Protein AF-A0A920UA53-F1 (afdb_monomer_lite)

Secondary structure (DSSP, 8-state):
------HHHHHHHHHHHHHHHHHHHHT--HHHHTSB-SSTT-BHHHHHHHHHHHHHHHTTPPPP------TT--SHHHHHHHHHHHHTTTS-HHHHHHHHHHHHHHHHHHHHH--GGG-SS-TTTS--SS-----S--TT---PPPPS----------------------

Foldseek 3Di:
DDDDDDLVVVLVVLVVVLVVVLVVLVPDDLVQQQPDDPPVPDGVLLVLQLVLLVLCVVVVHDQDDDDFDCPPDDDPVVVSSRSSSVSCVVDGSVVSSVSSVVSSVVVSVVSVPDDPPDDPPPVPNPDDFDDDDDDPDPPDDDDDDDDDDDDDDDPDPGDPPDDPPPPDDD

Structure (mmCIF, N/CA/C/O backbone):
data_AF-A0A920UA53-F1
#
_entry.id   AF-A0A920UA53-F1
#
loop_
_atom_site.group_PDB
_atom_site.id
_atom_site.type_symbol
_atom_site.label_atom_id
_atom_site.label_alt_id
_atom_site.label_comp_id
_atom_site.label_asym_id
_atom_site.label_entity_id
_atom_site.label_seq_id
_atom_site.pdbx_PDB_ins_code
_atom_site.Cartn_x
_atom_site.Cartn_y
_atom_site.Cartn_z
_atom_site.occupancy
_atom_site.B_iso_or_equiv
_atom_site.auth_seq_id
_atom_site.auth_comp_id
_atom_site.auth_asym_id
_atom_site.auth_atom_id
_atom_site.pdbx_PDB_model_num
ATOM 1 N N . MET A 1 1 ? 34.177 -8.427 -8.668 1.00 52.66 1 MET A N 1
ATOM 2 C CA . MET A 1 1 ? 32.923 -9.202 -8.699 1.00 52.66 1 MET A CA 1
ATOM 3 C C . MET A 1 1 ? 31.964 -8.434 -9.589 1.00 52.66 1 MET A C 1
ATOM 5 O O . MET A 1 1 ? 31.516 -7.374 -9.176 1.00 52.66 1 MET A O 1
ATOM 9 N N . ASN A 1 2 ? 31.770 -8.875 -10.834 1.00 63.12 2 ASN A N 1
ATOM 10 C CA . ASN A 1 2 ? 30.730 -8.299 -11.687 1.00 63.12 2 ASN A CA 1
ATOM 11 C C . ASN A 1 2 ? 29.393 -8.857 -11.204 1.00 63.12 2 ASN A C 1
ATOM 13 O O . ASN A 1 2 ? 29.242 -10.072 -11.127 1.00 63.12 2 ASN A O 1
ATOM 17 N N . ILE A 1 3 ? 28.470 -7.974 -10.837 1.00 78.31 3 ILE A N 1
ATOM 18 C CA . ILE A 1 3 ? 27.087 -8.345 -10.548 1.00 78.31 3 ILE A CA 1
ATOM 19 C C . ILE A 1 3 ? 26.346 -8.238 -11.876 1.00 78.31 3 ILE A C 1
ATOM 21 O O . ILE A 1 3 ? 26.211 -7.143 -12.420 1.00 78.31 3 ILE A O 1
ATOM 25 N N . GLU A 1 4 ? 25.926 -9.374 -12.419 1.00 76.69 4 GLU A N 1
ATOM 26 C CA . GLU A 1 4 ? 25.005 -9.410 -13.549 1.00 76.69 4 GLU A CA 1
ATOM 27 C C . GLU A 1 4 ? 23.579 -9.268 -13.009 1.00 76.69 4 GLU A C 1
ATOM 29 O O . GLU A 1 4 ? 23.172 -9.999 -12.106 1.00 76.69 4 GLU A O 1
ATOM 34 N N . LEU A 1 5 ? 22.850 -8.265 -13.500 1.00 79.75 5 LEU A N 1
ATOM 35 C CA . LEU A 1 5 ? 21.477 -7.997 -13.084 1.00 79.75 5 LEU A CA 1
ATOM 36 C C . LEU A 1 5 ? 20.525 -8.769 -14.000 1.00 79.75 5 LEU A C 1
ATOM 38 O O . LEU A 1 5 ? 20.201 -8.304 -15.094 1.00 79.75 5 LEU A O 1
ATOM 42 N N . ASP A 1 6 ? 20.089 -9.941 -13.544 1.00 86.88 6 ASP A N 1
ATOM 43 C CA . ASP A 1 6 ? 19.029 -10.707 -14.194 1.00 86.88 6 ASP A CA 1
ATOM 44 C C . ASP A 1 6 ? 17.671 -10.055 -13.905 1.00 86.88 6 ASP A C 1
ATOM 46 O O . ASP A 1 6 ? 17.147 -10.101 -12.790 1.00 86.88 6 ASP A O 1
ATOM 50 N N . ARG A 1 7 ? 17.105 -9.421 -14.934 1.00 85.31 7 ARG A N 1
ATOM 51 C CA . ARG A 1 7 ? 15.812 -8.743 -14.855 1.00 85.31 7 ARG A CA 1
ATOM 52 C C . ARG A 1 7 ? 14.694 -9.709 -14.477 1.00 85.31 7 ARG A C 1
ATOM 54 O O . ARG A 1 7 ? 13.850 -9.345 -13.666 1.00 85.31 7 ARG A O 1
ATOM 61 N N . ASP A 1 8 ? 14.664 -10.896 -15.069 1.00 89.56 8 ASP A N 1
ATOM 62 C CA . ASP A 1 8 ? 13.551 -11.821 -14.872 1.00 89.56 8 ASP A CA 1
ATOM 63 C C . ASP A 1 8 ? 13.597 -12.393 -13.452 1.00 89.56 8 ASP A C 1
ATOM 65 O O . ASP A 1 8 ? 12.560 -12.475 -12.796 1.00 89.56 8 ASP A O 1
ATOM 69 N N . HIS A 1 9 ? 14.799 -12.651 -12.926 1.00 90.06 9 HIS A N 1
ATOM 70 C CA . HIS A 1 9 ? 14.986 -12.996 -11.517 1.00 90.06 9 HIS A CA 1
ATOM 71 C C . HIS A 1 9 ? 14.547 -11.866 -10.566 1.00 90.06 9 HIS A C 1
ATOM 73 O O . HIS A 1 9 ? 13.823 -12.120 -9.604 1.00 90.06 9 HIS A O 1
ATOM 79 N N . ILE A 1 10 ? 14.918 -10.610 -10.849 1.00 91.62 10 ILE A N 1
ATOM 80 C CA . ILE A 1 10 ? 14.525 -9.448 -10.027 1.00 91.62 10 ILE A CA 1
ATOM 81 C C . ILE A 1 10 ? 13.001 -9.251 -10.031 1.00 91.62 10 ILE A C 1
ATOM 83 O O . ILE A 1 10 ? 12.400 -9.039 -8.978 1.00 91.62 10 ILE A O 1
ATOM 87 N N . LEU A 1 11 ? 12.364 -9.323 -11.203 1.00 93.31 11 LEU A N 1
ATOM 88 C CA . LEU A 1 11 ? 10.912 -9.170 -11.325 1.00 93.31 11 LEU A CA 1
ATOM 89 C C . LEU A 1 11 ? 10.152 -10.359 -10.734 1.00 93.31 11 LEU A C 1
ATOM 91 O O . LEU A 1 11 ? 9.064 -10.163 -10.196 1.00 93.31 11 LEU A O 1
ATOM 95 N N . GLY A 1 12 ? 10.722 -11.565 -10.809 1.00 94.38 12 GLY A N 1
ATOM 96 C CA . GLY A 1 12 ? 10.214 -12.748 -10.120 1.00 94.38 12 GLY A CA 1
ATOM 97 C C . GLY A 1 12 ? 10.172 -12.537 -8.609 1.00 94.38 12 GLY A C 1
ATOM 98 O O . GLY A 1 12 ? 9.102 -12.635 -8.019 1.00 94.38 12 GLY A O 1
ATOM 99 N N . GLY A 1 13 ? 11.291 -12.123 -8.006 1.00 96.31 13 GLY A N 1
ATOM 100 C CA . GLY A 1 13 ? 11.356 -11.865 -6.563 1.00 96.31 13 GLY A CA 1
ATOM 101 C C . GLY A 1 13 ? 10.413 -10.749 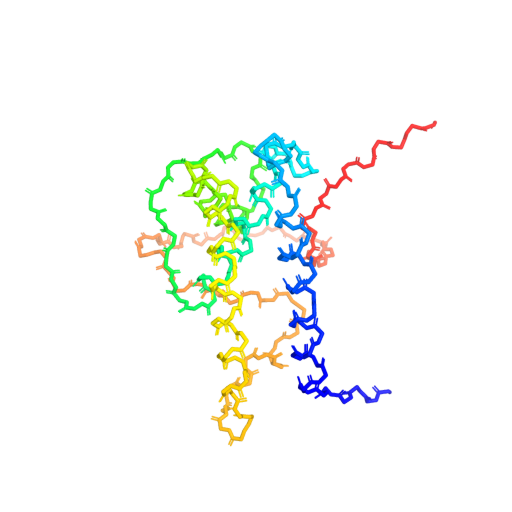-6.095 1.00 96.31 13 GLY A C 1
ATOM 102 O O . GLY A 1 13 ? 9.795 -10.864 -5.039 1.00 96.31 13 GLY A O 1
ATOM 103 N N . LEU A 1 14 ? 10.239 -9.685 -6.890 1.00 95.69 14 LEU A N 1
ATOM 104 C CA . LEU A 1 14 ? 9.249 -8.647 -6.580 1.00 95.69 14 LEU A CA 1
ATOM 105 C C . LEU A 1 14 ? 7.816 -9.204 -6.601 1.00 95.69 14 LEU A C 1
ATOM 107 O O . LEU A 1 14 ? 7.029 -8.908 -5.704 1.00 95.69 14 LEU A O 1
ATOM 111 N N . ALA A 1 15 ? 7.482 -10.012 -7.612 1.00 96.62 15 ALA A N 1
ATOM 112 C CA . ALA A 1 15 ? 6.165 -10.631 -7.724 1.00 96.62 15 ALA A CA 1
ATOM 113 C C . ALA A 1 15 ? 5.884 -11.611 -6.574 1.00 96.62 15 ALA A C 1
ATOM 115 O O . ALA A 1 15 ? 4.765 -11.636 -6.062 1.00 96.62 15 ALA A O 1
ATOM 116 N N . GLU A 1 16 ? 6.891 -12.377 -6.151 1.00 98.00 16 GLU A N 1
ATOM 117 C CA . GLU A 1 16 ? 6.799 -13.290 -5.009 1.00 98.00 16 GLU A CA 1
ATOM 118 C C . GLU A 1 16 ? 6.478 -12.528 -3.719 1.00 98.00 16 GLU A C 1
ATOM 120 O O . GLU A 1 16 ? 5.455 -12.802 -3.099 1.00 98.00 16 GLU A O 1
ATOM 125 N N . ILE A 1 17 ? 7.260 -11.500 -3.371 1.00 97.62 17 ILE A N 1
ATOM 126 C CA . ILE A 1 17 ? 7.054 -10.719 -2.137 1.00 97.62 17 ILE A CA 1
ATOM 127 C C . ILE A 1 17 ? 5.669 -10.058 -2.109 1.00 97.62 17 ILE A C 1
ATOM 129 O O . ILE A 1 17 ? 4.995 -10.046 -1.080 1.00 97.62 17 ILE A O 1
ATOM 133 N N . TRP A 1 18 ? 5.211 -9.509 -3.235 1.00 97.38 18 TRP A N 1
ATOM 134 C CA . TRP A 1 18 ? 3.882 -8.896 -3.308 1.00 97.38 18 TRP A CA 1
ATOM 135 C C . TRP A 1 18 ? 2.740 -9.902 -3.221 1.00 97.38 18 TRP A C 1
ATOM 137 O O . TRP A 1 18 ? 1.690 -9.577 -2.661 1.00 97.38 18 TRP A O 1
ATOM 147 N N . THR A 1 19 ? 2.946 -11.115 -3.731 1.00 97.88 19 THR A N 1
ATOM 148 C CA . THR A 1 19 ? 1.995 -12.216 -3.554 1.00 97.88 19 THR A CA 1
ATOM 149 C C . THR A 1 19 ? 1.948 -12.629 -2.085 1.00 97.88 19 THR A C 1
ATOM 151 O O . THR A 1 19 ? 0.870 -12.640 -1.504 1.00 97.88 19 THR A O 1
ATOM 154 N N . GLU A 1 20 ? 3.102 -12.828 -1.440 1.00 97.94 20 GLU A N 1
ATOM 155 C CA . GLU A 1 20 ? 3.175 -13.160 -0.010 1.00 97.94 20 GLU A CA 1
ATOM 156 C C . GLU A 1 20 ? 2.463 -12.121 0.867 1.00 97.94 20 GLU A C 1
ATOM 158 O O . GLU A 1 20 ? 1.716 -12.479 1.778 1.00 97.94 20 GLU A O 1
ATOM 163 N N . TRP A 1 21 ? 2.652 -10.828 0.588 1.00 97.38 21 TRP A N 1
ATOM 164 C CA . TRP A 1 21 ? 1.974 -9.761 1.328 1.00 97.38 21 TRP A CA 1
ATOM 165 C C . TRP A 1 21 ? 0.472 -9.731 1.056 1.00 97.38 21 TRP A C 1
ATOM 167 O O . TRP A 1 21 ? -0.301 -9.520 1.989 1.00 97.38 21 TRP A O 1
ATOM 177 N N . SER A 1 22 ? 0.053 -9.967 -0.190 1.00 97.75 22 SER A N 1
ATOM 178 C CA . SER A 1 22 ? -1.365 -10.032 -0.561 1.00 97.75 22 SER A CA 1
ATOM 179 C C . SER A 1 22 ? -2.087 -11.206 0.100 1.00 97.75 22 SER A C 1
ATOM 181 O O . SER A 1 22 ? -3.231 -11.048 0.524 1.00 97.75 22 SER A O 1
ATOM 183 N N . ASP A 1 23 ? -1.434 -12.364 0.178 1.00 98.06 23 ASP A N 1
ATOM 184 C CA . ASP A 1 23 ? -1.987 -13.586 0.765 1.00 98.06 23 ASP A CA 1
ATOM 185 C C . ASP A 1 23 ? -2.043 -13.481 2.293 1.00 98.06 23 ASP A C 1
ATOM 187 O O . ASP A 1 23 ? -3.041 -13.841 2.915 1.00 98.06 23 ASP A O 1
ATOM 191 N N . TRP A 1 24 ? -1.001 -12.918 2.915 1.00 97.31 24 TRP A N 1
ATOM 192 C CA . TRP A 1 24 ? -1.006 -12.621 4.349 1.00 97.31 24 TRP A CA 1
ATOM 193 C C . TRP A 1 24 ? -2.118 -11.631 4.721 1.00 97.31 24 TRP A C 1
ATOM 195 O O . TRP A 1 24 ? -2.861 -11.866 5.675 1.00 97.31 24 TRP A O 1
ATOM 205 N N . ALA A 1 25 ? -2.256 -10.550 3.950 1.00 97.50 25 ALA A N 1
ATOM 206 C CA . ALA A 1 25 ? -3.249 -9.508 4.180 1.00 97.50 25 ALA A CA 1
ATOM 207 C C . ALA A 1 25 ? -4.698 -10.001 4.004 1.00 97.50 25 ALA A C 1
ATOM 209 O O . ALA A 1 25 ? -5.601 -9.492 4.664 1.00 97.50 25 ALA A O 1
ATOM 210 N N . GLU A 1 26 ? -4.932 -11.004 3.152 1.00 97.62 26 GLU A N 1
ATOM 211 C CA . GLU A 1 26 ? -6.258 -11.605 2.945 1.00 97.62 26 GLU A CA 1
ATOM 212 C C . GLU A 1 26 ? -6.805 -12.291 4.204 1.00 97.62 26 GLU A C 1
ATOM 214 O O . GLU A 1 26 ? -8.017 -12.345 4.405 1.00 97.62 26 GLU A O 1
ATOM 219 N N . GLY A 1 27 ? -5.919 -12.787 5.071 1.00 96.44 27 GLY A N 1
ATOM 220 C CA . GLY A 1 27 ? -6.294 -13.428 6.331 1.00 96.44 27 GLY A CA 1
ATOM 221 C C . GLY A 1 27 ? -6.578 -12.463 7.487 1.00 96.44 27 GLY A C 1
ATOM 222 O O . GLY A 1 27 ? -6.922 -12.929 8.574 1.00 96.44 27 GLY A O 1
ATOM 223 N N . LEU A 1 28 ? -6.406 -11.152 7.294 1.00 98.19 28 LEU A N 1
ATOM 224 C CA . LEU A 1 28 ? -6.533 -10.158 8.361 1.00 98.19 28 LEU A CA 1
ATOM 225 C C . LEU A 1 28 ? -7.987 -9.741 8.597 1.00 98.19 28 LEU A C 1
ATOM 227 O O . LEU A 1 28 ? -8.753 -9.500 7.665 1.00 98.19 28 LEU A O 1
ATOM 231 N N . THR A 1 29 ? -8.352 -9.579 9.867 1.00 98.25 29 THR A N 1
ATOM 232 C CA . THR A 1 29 ? -9.609 -8.933 10.264 1.00 98.25 29 THR A CA 1
ATOM 233 C C . THR A 1 29 ? -9.459 -7.409 10.297 1.00 98.25 29 THR A C 1
ATOM 235 O O . THR A 1 29 ? -8.349 -6.892 10.398 1.00 98.25 29 THR A O 1
ATOM 238 N N . GLU A 1 30 ? -10.564 -6.656 10.302 1.00 97.56 30 GLU A N 1
ATOM 239 C CA . GLU A 1 30 ? -10.516 -5.188 10.475 1.00 97.56 30 GLU A CA 1
ATOM 240 C C . GLU A 1 30 ? -9.818 -4.764 11.784 1.00 97.56 30 GLU A C 1
ATOM 242 O O . GLU A 1 30 ? -9.166 -3.723 11.846 1.00 97.56 30 GLU A O 1
ATOM 247 N N . GLY A 1 31 ? -9.893 -5.592 12.834 1.00 98.12 31 GLY A N 1
ATOM 248 C CA . GLY A 1 31 ? -9.142 -5.364 14.071 1.00 98.12 31 GLY A CA 1
ATOM 249 C C . GLY A 1 31 ? -7.629 -5.528 13.890 1.00 98.12 31 GLY A C 1
ATOM 250 O O . GLY A 1 31 ? -6.855 -4.750 14.448 1.00 98.12 31 GLY A O 1
ATOM 251 N N . ASP A 1 32 ? -7.201 -6.496 13.075 1.00 98.31 32 ASP A N 1
ATOM 252 C CA . ASP A 1 32 ? -5.785 -6.689 12.751 1.00 98.31 32 ASP A CA 1
ATOM 253 C C . ASP A 1 32 ? -5.253 -5.528 11.900 1.00 98.31 32 ASP A C 1
ATOM 255 O O . ASP A 1 32 ? -4.174 -5.006 12.181 1.00 98.31 32 ASP A O 1
ATOM 259 N N . TRP A 1 33 ? -6.038 -5.054 10.927 1.00 98.25 33 TRP A N 1
ATOM 260 C CA . TRP A 1 33 ? -5.711 -3.878 10.111 1.00 98.25 33 TRP A CA 1
ATOM 261 C C . TRP A 1 33 ? -5.505 -2.610 10.943 1.00 98.25 33 TRP A C 1
ATOM 263 O O . TRP A 1 33 ? -4.567 -1.850 10.686 1.00 98.25 33 TRP A O 1
ATOM 273 N N . ALA A 1 34 ? -6.317 -2.423 11.986 1.00 97.81 34 ALA A N 1
ATOM 274 C CA . ALA A 1 34 ? -6.209 -1.307 12.923 1.00 97.81 34 ALA A CA 1
ATOM 275 C C . ALA A 1 34 ? -5.050 -1.442 13.933 1.00 97.81 34 ALA A C 1
ATOM 277 O O . ALA A 1 34 ? -4.825 -0.534 14.73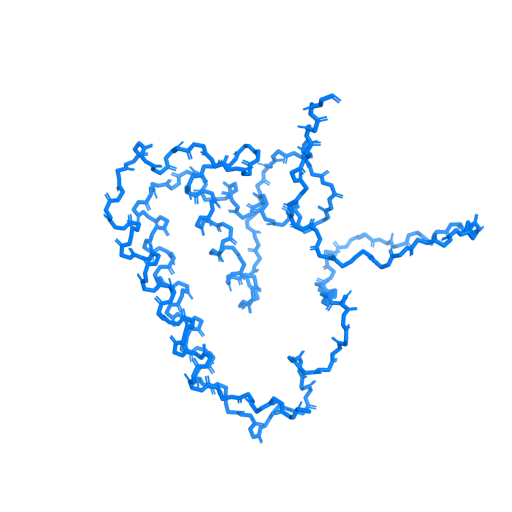9 1.00 97.81 34 ALA A O 1
ATOM 278 N N . THR A 1 35 ? -4.300 -2.551 13.921 1.00 98.06 35 THR A N 1
ATOM 279 C CA . THR A 1 35 ? -3.199 -2.769 14.868 1.00 98.06 35 THR A CA 1
ATOM 280 C C . THR A 1 35 ? -2.093 -1.730 14.663 1.00 98.06 35 THR A C 1
ATOM 282 O O . THR A 1 35 ? -1.607 -1.575 13.539 1.00 98.06 35 THR A O 1
ATOM 285 N N . PRO A 1 36 ? -1.635 -1.036 15.725 1.00 97.19 36 PRO A N 1
ATOM 286 C CA . PRO A 1 36 ? -0.518 -0.105 15.631 1.00 97.19 36 PRO A CA 1
ATOM 287 C C . PRO A 1 36 ? 0.763 -0.782 15.139 1.00 97.19 36 PRO A C 1
ATOM 289 O O . PRO A 1 36 ? 1.142 -1.867 15.585 1.00 97.19 36 PRO A O 1
ATOM 292 N N . SER A 1 37 ? 1.467 -0.104 14.245 1.00 93.62 37 SER A N 1
ATOM 293 C CA . SER A 1 37 ? 2.754 -0.529 13.717 1.00 93.62 37 SER A CA 1
ATOM 294 C C . SER A 1 37 ? 3.922 0.073 14.505 1.00 93.62 37 SER A C 1
ATOM 296 O O . SER A 1 37 ? 3.752 0.790 15.490 1.00 93.62 37 SER A O 1
ATOM 298 N N . ARG A 1 38 ? 5.151 -0.212 14.061 1.00 89.31 38 ARG A N 1
ATOM 299 C CA . ARG A 1 38 ? 6.359 0.419 14.617 1.00 89.31 38 ARG A CA 1
ATOM 300 C C . ARG A 1 38 ? 6.566 1.856 14.128 1.00 89.31 38 ARG A C 1
ATOM 302 O O . ARG A 1 38 ? 7.377 2.566 14.721 1.00 89.31 38 ARG A O 1
ATOM 309 N N . CYS A 1 39 ? 5.875 2.272 13.066 1.00 86.06 39 CYS A N 1
ATOM 310 C CA . CYS A 1 39 ? 5.815 3.671 12.660 1.00 86.06 39 CYS A CA 1
ATOM 311 C C . CYS A 1 39 ? 4.891 4.428 13.628 1.00 86.06 39 CYS A C 1
ATOM 31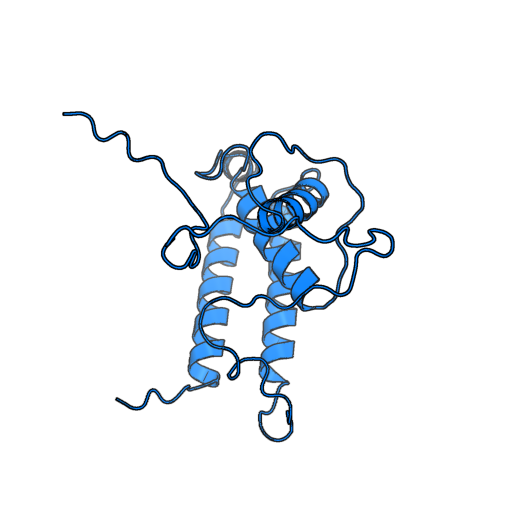3 O O . CYS A 1 39 ? 3.735 4.028 13.787 1.00 86.06 39 CYS A O 1
ATOM 315 N N . PRO A 1 40 ? 5.363 5.506 14.283 1.00 86.06 40 PRO A N 1
ATOM 316 C CA . PRO A 1 40 ? 4.518 6.314 15.156 1.00 86.06 40 PRO A CA 1
ATOM 317 C C . PRO A 1 40 ? 3.266 6.812 14.424 1.00 86.06 40 PRO A C 1
ATOM 319 O O . PRO A 1 40 ? 3.375 7.407 13.359 1.00 86.06 40 PRO A O 1
ATOM 322 N N . GLY A 1 41 ? 2.088 6.560 15.000 1.00 88.75 41 GLY A N 1
ATOM 323 C CA . GLY A 1 41 ? 0.801 6.980 14.430 1.00 88.75 41 GLY A CA 1
ATOM 324 C C . GLY A 1 41 ? 0.292 6.133 13.259 1.00 88.75 41 GLY A C 1
ATOM 325 O O . GLY A 1 41 ? -0.773 6.433 12.729 1.00 88.75 41 GLY A O 1
ATOM 326 N N . TRP A 1 42 ? 1.019 5.088 12.853 1.00 95.06 42 TRP A N 1
ATOM 327 C CA . TRP A 1 42 ? 0.623 4.221 11.743 1.00 95.06 42 TRP A CA 1
ATOM 328 C C . TRP A 1 42 ? 0.104 2.879 12.230 1.00 95.06 42 TRP A C 1
ATOM 330 O O . TRP A 1 42 ? 0.656 2.289 13.158 1.00 95.06 42 TRP A O 1
ATOM 340 N N . THR A 1 43 ? -0.886 2.357 11.529 1.00 97.81 43 THR A N 1
ATOM 341 C CA . THR A 1 43 ? -1.454 1.016 11.665 1.00 97.81 43 THR A CA 1
ATOM 342 C C . THR A 1 43 ? -0.855 0.039 10.645 1.00 97.81 43 THR A C 1
ATOM 344 O O . THR A 1 43 ? 0.005 0.398 9.833 1.00 97.81 43 THR A O 1
ATOM 347 N N . VAL A 1 44 ? -1.286 -1.224 10.669 1.00 97.81 44 VAL A N 1
ATOM 348 C CA . VAL A 1 44 ? -0.983 -2.190 9.602 1.00 97.81 44 VAL A CA 1
ATOM 349 C C . VAL A 1 44 ? -1.514 -1.687 8.255 1.00 97.81 44 VAL A C 1
ATOM 351 O O . VAL A 1 44 ? -0.784 -1.748 7.266 1.00 97.81 44 VAL A O 1
ATOM 354 N N . GLN A 1 45 ? -2.718 -1.110 8.228 1.00 98.25 45 GLN A N 1
ATOM 355 C CA . GLN A 1 45 ? -3.301 -0.513 7.023 1.00 98.25 45 GLN A CA 1
ATOM 356 C C . GLN A 1 45 ? -2.426 0.604 6.447 1.00 98.25 45 GLN A C 1
ATOM 358 O O . GLN A 1 45 ? -2.156 0.615 5.246 1.00 98.25 45 GLN A O 1
ATOM 363 N N . ASP A 1 46 ? -1.906 1.485 7.301 1.00 97.69 46 ASP A N 1
ATOM 364 C CA . ASP A 1 46 ? -1.055 2.603 6.874 1.00 97.69 46 ASP A CA 1
ATOM 365 C C . ASP A 1 46 ? 0.256 2.117 6.231 1.00 97.69 46 ASP A C 1
ATOM 367 O O . ASP A 1 46 ? 0.774 2.718 5.285 1.00 97.69 46 ASP A O 1
ATOM 371 N N . ASN A 1 47 ? 0.768 0.961 6.673 1.00 96.56 47 ASN A N 1
ATOM 372 C CA . ASN A 1 47 ? 1.908 0.337 6.011 1.00 96.56 47 ASN A CA 1
ATOM 373 C C . ASN A 1 47 ? 1.569 -0.156 4.602 1.00 96.56 47 ASN A C 1
ATOM 375 O O . ASN A 1 47 ? 2.424 -0.083 3.731 1.00 96.56 47 ASN A O 1
ATOM 379 N N . LEU A 1 48 ? 0.363 -0.635 4.320 1.00 96.94 48 LEU A N 1
ATOM 380 C CA . LEU A 1 48 ? 0.038 -1.004 2.941 1.00 96.94 48 LEU A CA 1
ATOM 381 C C . LEU A 1 48 ? -0.285 0.237 2.093 1.00 96.94 48 LEU A C 1
ATOM 383 O O . LEU A 1 48 ? 0.173 0.352 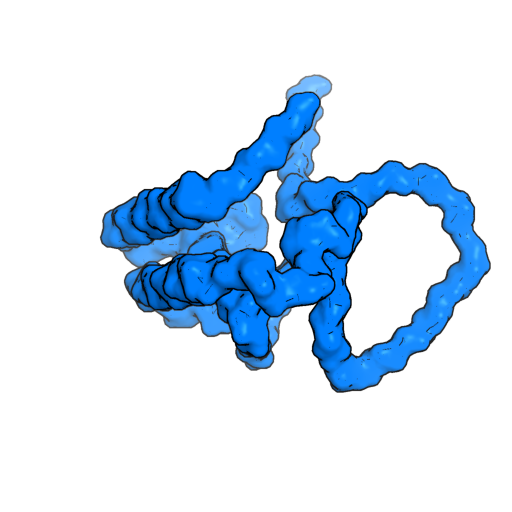0.955 1.00 96.94 48 LEU A O 1
ATOM 387 N N . ALA A 1 49 ? -0.961 1.219 2.691 1.00 97.88 49 ALA A N 1
ATOM 388 C CA . ALA A 1 49 ? -1.289 2.501 2.078 1.00 97.88 49 ALA A CA 1
ATOM 389 C C . ALA A 1 49 ? -0.044 3.271 1.598 1.00 97.88 49 ALA A C 1
ATOM 391 O O . ALA A 1 49 ? -0.035 3.781 0.478 1.00 97.88 49 ALA A O 1
ATOM 392 N N . HIS A 1 50 ? 1.053 3.317 2.366 1.00 95.75 50 HIS A N 1
ATOM 393 C CA . HIS A 1 50 ? 2.257 4.027 1.899 1.00 95.75 50 HIS A CA 1
ATOM 394 C C . HIS A 1 50 ? 2.911 3.367 0.670 1.00 95.75 50 HIS A C 1
ATOM 396 O O . HIS A 1 50 ? 3.489 4.066 -0.170 1.00 95.75 50 HIS A O 1
ATOM 402 N N . ILE A 1 51 ? 2.813 2.038 0.536 1.00 96.50 51 ILE A N 1
ATOM 403 C CA . ILE A 1 51 ? 3.319 1.314 -0.639 1.00 96.50 51 ILE A CA 1
ATOM 404 C C . ILE A 1 51 ? 2.457 1.666 -1.847 1.00 96.50 51 ILE A C 1
ATOM 406 O O . ILE A 1 51 ? 2.993 2.048 -2.884 1.00 96.50 51 ILE A O 1
ATOM 410 N N . ILE A 1 52 ? 1.130 1.634 -1.690 1.00 97.94 52 ILE A N 1
ATOM 411 C CA . ILE A 1 52 ? 0.184 2.050 -2.734 1.00 97.94 52 ILE A CA 1
ATOM 412 C C . ILE A 1 52 ? 0.484 3.479 -3.195 1.00 97.94 52 ILE A C 1
ATOM 414 O O . ILE A 1 52 ? 0.633 3.724 -4.392 1.00 97.94 52 ILE A O 1
ATOM 418 N N . GLY A 1 53 ? 0.643 4.412 -2.254 1.00 94.69 53 GLY A N 1
ATOM 419 C CA . GLY A 1 53 ? 0.989 5.802 -2.553 1.00 94.69 53 GLY A CA 1
ATOM 420 C C . GLY A 1 53 ? 2.310 5.937 -3.317 1.00 94.69 53 GLY A C 1
ATOM 421 O O . GLY A 1 53 ? 2.392 6.684 -4.293 1.00 94.69 53 GLY A O 1
ATOM 422 N N . THR A 1 54 ? 3.329 5.159 -2.938 1.00 92.88 54 THR A N 1
ATOM 423 C CA . THR A 1 54 ? 4.619 5.116 -3.647 1.00 92.88 54 THR A CA 1
ATOM 424 C C . THR A 1 54 ? 4.454 4.604 -5.077 1.00 92.88 54 THR A C 1
ATOM 426 O O . THR A 1 54 ? 4.995 5.198 -6.011 1.00 92.88 54 THR A O 1
ATOM 429 N N . GLU A 1 55 ? 3.682 3.535 -5.278 1.00 95.50 55 GLU A N 1
ATOM 430 C CA . GLU A 1 55 ? 3.442 2.964 -6.603 1.00 95.50 55 GLU A CA 1
ATOM 431 C C . GLU A 1 55 ? 2.689 3.936 -7.522 1.00 95.50 55 GLU A C 1
ATOM 433 O O . GLU A 1 55 ? 3.090 4.120 -8.677 1.00 95.50 55 GLU A O 1
ATOM 438 N N . ARG A 1 56 ? 1.671 4.627 -6.995 1.00 94.56 56 ARG A N 1
ATOM 439 C CA . ARG A 1 56 ? 0.938 5.699 -7.689 1.00 94.56 56 ARG A CA 1
ATOM 440 C C . ARG A 1 56 ? 1.846 6.871 -8.054 1.00 94.56 56 ARG A C 1
ATOM 442 O O . ARG A 1 56 ? 1.885 7.291 -9.211 1.00 94.56 56 ARG A O 1
ATOM 449 N N . MET A 1 57 ? 2.660 7.345 -7.112 1.00 90.38 57 MET A N 1
ATOM 450 C CA . MET A 1 57 ? 3.647 8.401 -7.364 1.00 90.38 57 MET A CA 1
ATOM 451 C C . MET A 1 57 ? 4.632 8.003 -8.473 1.00 90.38 57 MET A C 1
ATOM 453 O O . MET A 1 57 ? 4.900 8.785 -9.383 1.00 90.38 57 MET A O 1
ATOM 457 N N . LEU A 1 58 ? 5.152 6.774 -8.443 1.00 88.38 58 LEU A N 1
ATOM 458 C CA . LEU A 1 58 ? 6.056 6.247 -9.470 1.00 88.38 58 LEU A CA 1
ATOM 459 C C . LEU A 1 58 ? 5.372 6.050 -10.839 1.00 88.38 58 LEU A C 1
ATOM 461 O O . LEU A 1 58 ? 6.062 5.853 -11.838 1.00 88.38 58 LEU A O 1
ATOM 465 N N . ARG A 1 59 ? 4.036 6.082 -10.902 1.00 90.38 59 ARG A N 1
ATOM 466 C CA . ARG A 1 59 ? 3.247 6.160 -12.146 1.00 90.38 59 ARG A CA 1
ATOM 467 C C . ARG A 1 59 ? 2.935 7.601 -12.571 1.00 90.38 59 ARG A C 1
ATOM 469 O O . ARG A 1 59 ? 2.321 7.801 -13.615 1.00 90.38 59 ARG A O 1
ATOM 476 N N . GLY A 1 60 ? 3.376 8.594 -11.801 1.00 90.38 60 GLY A N 1
ATOM 477 C CA . GLY A 1 60 ? 3.157 10.016 -12.065 1.00 90.38 60 GLY A CA 1
ATOM 478 C C . GLY A 1 60 ? 1.852 10.573 -11.496 1.00 90.38 60 GLY A C 1
ATOM 479 O O . GLY A 1 60 ? 1.464 11.683 -11.856 1.00 90.38 60 GLY A O 1
ATOM 480 N N . GLU A 1 61 ? 1.162 9.836 -10.625 1.00 92.44 61 GLU A N 1
ATOM 481 C CA . GLU A 1 61 ? -0.035 10.339 -9.949 1.00 92.44 61 GLU A CA 1
ATOM 482 C C . GLU A 1 61 ? 0.331 11.335 -8.842 1.00 92.44 61 GLU A C 1
ATOM 484 O O . GLU A 1 61 ? 1.392 11.254 -8.218 1.00 92.44 61 GLU A O 1
ATOM 489 N N . THR A 1 62 ? -0.572 12.281 -8.587 1.00 90.50 62 THR A N 1
ATOM 490 C CA . THR A 1 62 ? -0.431 13.270 -7.511 1.00 90.50 62 THR A CA 1
ATOM 491 C C . THR A 1 62 ? -1.295 12.860 -6.327 1.00 90.50 62 THR A C 1
ATOM 493 O O . THR A 1 62 ? -2.428 12.419 -6.521 1.00 90.50 62 THR A O 1
ATOM 496 N N . ALA A 1 63 ? -0.766 13.012 -5.112 1.00 88.00 63 ALA A N 1
ATOM 497 C CA . ALA A 1 63 ? -1.519 12.739 -3.895 1.00 88.00 63 ALA A CA 1
ATOM 498 C C . ALA A 1 63 ? -2.741 13.671 -3.778 1.00 88.00 63 ALA A C 1
ATOM 500 O O . ALA A 1 63 ? -2.639 14.848 -4.142 1.00 88.00 63 ALA A O 1
ATOM 501 N N . PRO A 1 64 ? -3.881 13.180 -3.264 1.00 92.75 64 PRO A N 1
ATOM 502 C CA . PRO A 1 64 ? -5.017 14.026 -2.923 1.00 92.75 64 PRO A CA 1
ATOM 503 C C . PRO A 1 64 ? -4.630 15.141 -1.945 1.00 92.75 64 PRO A C 1
ATOM 505 O O . PRO A 1 64 ? -3.778 14.957 -1.075 1.00 92.75 64 PRO A O 1
ATOM 508 N N . ASP A 1 65 ? -5.275 16.298 -2.074 1.00 92.12 65 ASP A N 1
ATOM 509 C CA . ASP A 1 65 ? -5.100 17.410 -1.139 1.00 92.12 65 ASP A CA 1
ATOM 510 C C . ASP A 1 65 ? -5.901 17.133 0.142 1.00 92.12 65 ASP A C 1
ATOM 512 O O . ASP A 1 65 ? -7.132 17.199 0.142 1.00 92.12 65 ASP A O 1
ATOM 516 N N . VAL A 1 66 ? -5.200 16.732 1.203 1.00 92.81 66 VAL A N 1
ATOM 517 C CA . VAL A 1 66 ? -5.763 16.351 2.506 1.00 92.81 66 VAL A CA 1
ATOM 518 C C . VAL A 1 66 ? -4.904 16.933 3.624 1.00 92.81 66 VAL A C 1
ATOM 520 O O . VAL A 1 66 ? -3.687 17.052 3.482 1.00 92.81 66 VAL A O 1
ATOM 523 N N . GLU A 1 67 ? -5.527 17.292 4.746 1.00 91.12 67 GLU A N 1
ATOM 524 C CA . GLU A 1 67 ? -4.802 17.692 5.954 1.00 91.12 67 GLU A CA 1
ATOM 525 C C . GLU A 1 67 ? -4.275 16.449 6.674 1.00 91.12 67 GLU A C 1
ATOM 527 O O . GLU A 1 67 ? -5.049 15.541 6.955 1.00 91.12 67 GLU A O 1
ATOM 532 N N . PHE A 1 68 ? -2.981 16.415 6.998 1.00 88.94 68 PHE A N 1
ATOM 533 C CA . PHE A 1 68 ? -2.338 15.284 7.674 1.00 88.94 68 PHE A CA 1
ATOM 534 C C . PHE A 1 68 ? -1.456 15.746 8.845 1.00 88.94 68 PHE A C 1
ATOM 536 O O . PHE A 1 68 ? -0.978 16.886 8.849 1.00 88.94 68 PHE A O 1
ATOM 543 N N . PRO A 1 69 ? -1.202 14.884 9.849 1.00 82.81 69 PRO A N 1
ATOM 544 C CA . PRO A 1 69 ? -0.395 15.253 11.006 1.00 82.81 69 PRO A CA 1
ATOM 545 C C . PRO A 1 69 ? 1.063 15.543 10.627 1.00 82.81 69 PRO A C 1
ATOM 547 O O . PRO A 1 69 ? 1.713 14.756 9.939 1.00 82.81 69 PRO A O 1
ATOM 550 N N . THR A 1 70 ? 1.605 16.660 11.119 1.00 82.62 70 THR A N 1
ATOM 551 C CA . THR A 1 70 ? 2.976 17.096 10.795 1.00 82.62 70 THR A CA 1
ATOM 552 C C . THR A 1 70 ? 3.970 16.991 11.949 1.00 82.62 70 THR A C 1
ATOM 554 O O . THR A 1 70 ? 5.174 17.119 11.730 1.00 82.62 70 THR A O 1
ATOM 557 N N . ASP A 1 71 ? 3.493 16.763 13.173 1.00 79.81 71 ASP A N 1
ATOM 558 C CA . ASP A 1 71 ? 4.285 16.923 14.402 1.00 79.81 71 ASP A CA 1
ATOM 559 C C . ASP A 1 71 ? 5.485 15.968 14.490 1.00 79.81 71 ASP A C 1
ATOM 561 O O . ASP A 1 71 ? 6.523 16.306 15.062 1.00 79.81 71 ASP A O 1
ATOM 565 N N . HIS A 1 72 ? 5.379 14.775 13.900 1.00 75.62 72 HIS A N 1
ATOM 566 C CA . HIS A 1 72 ? 6.441 13.764 13.888 1.00 75.62 72 HIS A CA 1
ATOM 567 C C . HIS A 1 72 ? 7.339 13.825 12.645 1.00 75.62 72 HIS A C 1
ATOM 569 O O . HIS A 1 72 ? 8.292 13.042 12.539 1.00 75.62 72 HIS A O 1
ATOM 575 N N . LEU A 1 73 ? 7.080 14.747 11.712 1.00 80.12 73 LEU A N 1
ATOM 576 C CA . LEU A 1 73 ? 7.784 14.810 10.433 1.00 80.12 73 LEU A CA 1
ATOM 577 C C . LEU A 1 73 ? 9.147 15.480 10.563 1.00 80.12 73 LEU A C 1
ATOM 579 O O . LEU A 1 73 ? 9.306 16.568 11.109 1.00 80.12 73 LEU A O 1
ATOM 583 N N . LYS A 1 74 ? 10.161 14.808 10.011 1.00 78.06 74 LYS A N 1
ATOM 584 C CA . LYS A 1 74 ? 11.563 15.254 10.065 1.00 78.06 74 LYS A CA 1
ATOM 585 C C . LYS A 1 74 ? 12.143 15.588 8.693 1.00 78.06 74 LYS A C 1
ATOM 587 O O . LYS A 1 74 ? 13.260 16.091 8.613 1.00 78.06 74 LYS A O 1
ATOM 592 N N . ASN A 1 75 ? 11.433 15.261 7.615 1.00 76.06 75 ASN A N 1
ATOM 593 C CA . ASN A 1 75 ? 11.869 15.480 6.239 1.00 76.06 75 ASN A CA 1
ATOM 594 C C . ASN A 1 75 ? 10.667 15.507 5.275 1.00 76.06 75 ASN A C 1
ATOM 596 O O . ASN A 1 75 ? 9.588 15.029 5.609 1.00 76.06 75 ASN A O 1
ATOM 600 N N . ALA A 1 76 ? 10.874 16.047 4.070 1.00 73.44 76 ALA A N 1
ATOM 601 C CA . ALA A 1 76 ? 9.819 16.206 3.063 1.00 73.44 76 ALA A CA 1
ATOM 602 C C . ALA A 1 76 ? 9.292 14.875 2.494 1.00 73.44 76 ALA A C 1
ATOM 604 O O . ALA A 1 76 ? 8.158 14.814 2.031 1.00 73.44 76 ALA A O 1
ATOM 605 N N . ILE A 1 77 ? 10.095 13.804 2.536 1.00 70.25 77 ILE A N 1
ATOM 606 C CA . ILE A 1 77 ? 9.659 12.476 2.080 1.00 70.25 77 ILE A CA 1
ATOM 607 C C . ILE A 1 77 ? 8.594 11.918 3.032 1.00 70.25 77 ILE A C 1
ATOM 609 O O . ILE A 1 77 ? 7.596 11.364 2.583 1.00 70.25 77 ILE A O 1
ATOM 613 N N . ALA A 1 78 ? 8.763 12.131 4.340 1.00 77.00 78 ALA A N 1
ATOM 614 C CA . ALA A 1 78 ? 7.769 11.752 5.335 1.00 77.00 78 ALA A CA 1
ATOM 615 C C . ALA A 1 78 ? 6.424 12.460 5.092 1.00 77.00 78 ALA A C 1
ATOM 617 O O . ALA A 1 78 ? 5.387 11.822 5.213 1.00 77.00 78 ALA A O 1
ATOM 618 N N . SER A 1 79 ? 6.432 13.730 4.664 1.00 83.00 79 SER A N 1
ATOM 619 C CA . SER A 1 79 ? 5.204 14.459 4.309 1.00 83.00 79 SER A CA 1
ATOM 620 C C . SER A 1 79 ? 4.453 13.828 3.135 1.00 83.00 79 SER A C 1
ATOM 622 O O . SER A 1 79 ? 3.239 13.684 3.204 1.00 83.00 79 SER A O 1
ATOM 624 N N . GLY A 1 80 ? 5.161 13.417 2.076 1.00 83.06 80 GLY A N 1
ATOM 625 C CA . GLY A 1 80 ? 4.527 12.757 0.927 1.00 83.06 80 GLY A CA 1
ATOM 626 C C . GLY A 1 80 ? 3.904 11.407 1.290 1.00 83.06 80 GLY A C 1
ATOM 627 O O . GLY A 1 80 ? 2.827 11.070 0.803 1.00 83.06 80 GLY A O 1
ATOM 628 N N . ASN A 1 81 ? 4.553 10.657 2.185 1.00 88.12 81 ASN A N 1
ATOM 629 C CA . ASN A 1 81 ? 4.010 9.398 2.685 1.00 88.12 81 ASN A CA 1
ATOM 630 C C . ASN A 1 81 ? 2.763 9.623 3.548 1.00 88.12 81 ASN A C 1
ATOM 632 O O . ASN A 1 81 ? 1.760 8.955 3.316 1.00 88.12 81 ASN A O 1
ATOM 636 N N . GLU A 1 82 ? 2.804 10.568 4.496 1.00 91.81 82 GLU A N 1
ATOM 637 C CA . GLU A 1 82 ? 1.635 10.890 5.327 1.00 91.81 82 GLU A CA 1
ATOM 638 C C . GLU A 1 82 ? 0.443 11.330 4.490 1.00 91.81 82 GLU A C 1
ATOM 640 O O . GLU A 1 82 ? -0.666 10.884 4.746 1.00 91.81 82 GLU A O 1
ATOM 645 N N . GLN A 1 83 ? 0.655 12.152 3.463 1.00 93.31 83 GLN A N 1
ATOM 646 C CA . GLN A 1 83 ? -0.437 12.619 2.615 1.00 93.31 83 GLN A CA 1
ATOM 647 C C . GLN A 1 83 ? -1.166 11.459 1.921 1.00 93.31 83 GLN A C 1
ATOM 649 O O . GLN A 1 83 ? -2.396 11.406 1.911 1.00 93.31 83 GLN A O 1
ATOM 654 N N . TRP A 1 84 ? -0.419 10.498 1.365 1.00 94.75 84 TRP A N 1
ATOM 655 C CA . TRP A 1 84 ? -1.018 9.307 0.764 1.00 94.75 84 TRP A CA 1
ATOM 656 C C . TRP A 1 84 ? -1.699 8.416 1.799 1.00 94.75 84 TRP A C 1
ATOM 658 O O . TRP A 1 84 ? -2.822 7.976 1.558 1.00 94.75 84 TRP A O 1
ATOM 668 N N . VAL A 1 85 ? -1.046 8.169 2.936 1.00 96.62 85 VAL A N 1
ATOM 669 C CA . VAL A 1 85 ? -1.617 7.3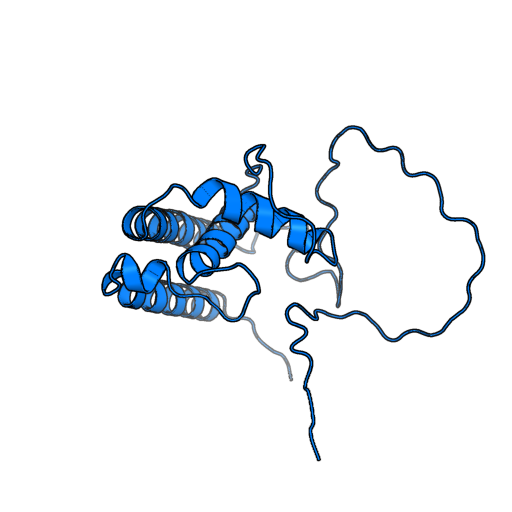80 4.035 1.00 96.62 85 VAL A CA 1
ATOM 670 C C . VAL A 1 85 ? -2.940 7.990 4.492 1.00 96.62 85 VAL A C 1
ATOM 672 O O . VAL A 1 85 ? -3.961 7.308 4.478 1.00 96.62 85 VAL A O 1
ATOM 675 N N . GLU A 1 86 ? -2.948 9.287 4.798 1.00 96.69 86 GLU A N 1
ATOM 676 C CA . GLU A 1 86 ? -4.127 10.024 5.246 1.00 96.69 86 GLU A CA 1
ATOM 677 C C . GLU A 1 86 ? -5.270 9.939 4.232 1.00 96.69 86 GLU A C 1
ATOM 679 O O . GLU A 1 86 ? -6.408 9.650 4.600 1.00 96.69 86 GLU A O 1
ATOM 684 N N . SER A 1 87 ? -4.963 10.073 2.937 1.00 96.81 87 SER A N 1
ATOM 685 C CA . SER A 1 87 ? -5.969 9.978 1.872 1.00 96.81 87 SER A CA 1
ATOM 686 C C . SER A 1 87 ? -6.690 8.623 1.798 1.00 96.81 87 SER A C 1
ATOM 688 O O . SER A 1 87 ? -7.763 8.539 1.204 1.00 96.81 87 SER A O 1
ATOM 690 N N . MET A 1 88 ? -6.119 7.573 2.400 1.00 97.69 88 MET A N 1
ATOM 691 C CA . MET A 1 88 ? -6.646 6.204 2.401 1.00 97.69 88 MET A CA 1
ATOM 692 C C . MET A 1 88 ? -7.144 5.745 3.780 1.00 97.69 88 MET A C 1
ATOM 694 O O . MET A 1 88 ? -7.613 4.615 3.912 1.00 97.69 88 MET A O 1
ATOM 698 N N . ARG A 1 89 ? -7.098 6.590 4.821 1.00 96.19 89 ARG A N 1
ATOM 699 C CA . ARG A 1 89 ? -7.504 6.197 6.187 1.00 96.19 89 ARG A CA 1
ATOM 700 C C . ARG A 1 89 ? -8.985 5.867 6.337 1.00 96.19 89 ARG A C 1
ATOM 702 O O . ARG A 1 89 ? -9.354 5.154 7.264 1.00 96.19 89 ARG A O 1
ATOM 709 N N . SER A 1 90 ? -9.837 6.396 5.463 1.00 96.75 90 SER A N 1
ATOM 710 C CA . SER A 1 90 ? -11.276 6.115 5.477 1.00 96.75 90 SER A CA 1
ATOM 711 C C . SER A 1 90 ? -11.645 4.774 4.837 1.00 96.75 90 SER A C 1
ATOM 713 O O . SER A 1 90 ? -12.792 4.349 4.967 1.00 96.75 90 SER A O 1
ATOM 715 N N . MET A 1 91 ? -10.701 4.122 4.152 1.00 98.00 91 MET A N 1
ATOM 716 C CA . MET A 1 91 ? -10.900 2.810 3.538 1.00 98.00 91 MET A CA 1
ATOM 717 C C . MET A 1 91 ? -10.880 1.707 4.600 1.00 98.00 91 MET A C 1
ATOM 719 O O . MET A 1 91 ? -10.180 1.811 5.607 1.00 98.00 91 MET A O 1
ATOM 723 N N . SER A 1 92 ? -11.612 0.628 4.341 1.00 98.25 92 SER A N 1
ATOM 724 C CA . SER A 1 92 ? -11.474 -0.645 5.054 1.00 98.25 92 SER A CA 1
ATOM 725 C C . SER A 1 92 ? -10.188 -1.374 4.663 1.00 98.25 92 SER A C 1
ATOM 727 O O . SER A 1 92 ? -9.635 -1.156 3.577 1.00 98.25 92 SER A O 1
ATOM 729 N N . GLY A 1 93 ? -9.742 -2.314 5.501 1.00 98.00 93 GLY A N 1
ATOM 730 C CA . GLY A 1 93 ? -8.578 -3.142 5.183 1.00 98.00 93 GLY A CA 1
ATOM 731 C C . GLY A 1 93 ? -8.740 -3.924 3.874 1.00 98.00 93 GLY A C 1
ATOM 732 O O . GLY A 1 93 ? -7.807 -4.015 3.073 1.00 98.00 93 GLY A O 1
ATOM 733 N N . ALA A 1 94 ? -9.953 -4.415 3.598 1.00 98.19 94 ALA A N 1
ATOM 734 C CA . ALA A 1 94 ? -10.278 -5.106 2.350 1.00 98.19 94 ALA A CA 1
ATOM 735 C C . ALA A 1 94 ? -10.154 -4.204 1.106 1.00 98.19 94 ALA A C 1
ATOM 737 O O . ALA A 1 94 ? -9.659 -4.647 0.067 1.00 98.19 94 ALA A O 1
ATOM 738 N N . GLU A 1 95 ? -10.572 -2.939 1.199 1.00 98.62 95 GLU A N 1
ATOM 739 C CA . GLU A 1 95 ? -10.426 -1.971 0.105 1.00 98.62 95 GLU A CA 1
ATOM 740 C C . GLU A 1 95 ? -8.953 -1.632 -0.145 1.00 98.62 95 GLU A C 1
ATOM 742 O O . GLU A 1 95 ? -8.522 -1.597 -1.300 1.00 98.62 95 GLU A O 1
ATOM 747 N N . VAL A 1 96 ? -8.160 -1.452 0.918 1.00 98.50 96 VAL A N 1
ATOM 748 C CA . VAL A 1 96 ? -6.713 -1.204 0.799 1.00 98.50 96 VAL A CA 1
ATOM 749 C C . VAL A 1 96 ? -6.002 -2.406 0.174 1.00 98.50 96 VAL A C 1
ATOM 751 O O . VAL A 1 96 ? -5.162 -2.232 -0.709 1.00 98.50 96 VAL A O 1
ATOM 754 N N . LEU A 1 97 ? -6.367 -3.635 0.549 1.00 98.69 97 LEU A N 1
ATOM 755 C CA . LEU A 1 97 ? -5.829 -4.846 -0.076 1.00 98.69 97 LEU A CA 1
ATOM 756 C C . LEU A 1 97 ? -6.192 -4.949 -1.567 1.00 98.69 97 LEU A C 1
ATOM 758 O O . LEU A 1 97 ? -5.342 -5.299 -2.391 1.00 98.69 97 LEU A O 1
ATOM 762 N N . ALA A 1 98 ? -7.437 -4.643 -1.940 1.00 98.69 98 ALA A N 1
ATOM 763 C CA . ALA A 1 98 ? -7.864 -4.661 -3.340 1.00 98.69 98 ALA A CA 1
ATOM 764 C C . ALA A 1 98 ? -7.083 -3.643 -4.194 1.00 98.69 98 ALA A C 1
ATOM 766 O O . ALA A 1 98 ? -6.673 -3.941 -5.323 1.00 98.69 98 ALA A O 1
ATOM 767 N N . ASP A 1 99 ? -6.829 -2.461 -3.640 1.00 98.38 99 ASP A N 1
ATOM 768 C CA . ASP A 1 99 ? -6.038 -1.417 -4.285 1.00 98.38 99 ASP A CA 1
ATOM 769 C C . ASP A 1 99 ? -4.556 -1.815 -4.386 1.00 98.38 99 ASP A C 1
ATOM 771 O O . ASP A 1 99 ? -3.961 -1.718 -5.460 1.00 98.38 99 ASP A O 1
ATOM 775 N N . PHE A 1 100 ? -3.983 -2.405 -3.329 1.00 98.56 100 PHE A N 1
ATOM 776 C CA . PHE A 1 100 ? -2.632 -2.973 -3.356 1.00 98.56 100 PHE A CA 1
ATOM 777 C C . PHE A 1 100 ? -2.453 -4.009 -4.472 1.00 98.56 100 PHE A C 1
ATOM 779 O O . PHE A 1 100 ? -1.499 -3.925 -5.251 1.00 98.56 100 PHE A O 1
ATOM 786 N N . ARG A 1 101 ? -3.390 -4.956 -4.606 1.00 98.56 101 ARG A N 1
ATOM 787 C CA . ARG A 1 101 ? -3.391 -5.959 -5.690 1.00 98.56 101 ARG A CA 1
ATOM 788 C C . ARG A 1 101 ? -3.449 -5.302 -7.073 1.00 98.56 101 ARG A C 1
ATOM 790 O O . ARG A 1 101 ? -2.792 -5.756 -8.007 1.00 98.56 101 ARG A O 1
ATOM 797 N N . THR A 1 102 ? -4.191 -4.205 -7.198 1.00 98.50 102 THR A N 1
ATOM 798 C CA . THR A 1 102 ? -4.307 -3.452 -8.452 1.00 98.50 102 THR A CA 1
ATOM 799 C C . THR A 1 102 ? -2.995 -2.759 -8.824 1.00 98.50 102 THR A C 1
ATOM 801 O O . THR A 1 102 ? -2.486 -2.957 -9.930 1.00 98.50 102 THR A O 1
ATOM 804 N N . VAL A 1 103 ? -2.415 -1.967 -7.918 1.00 97.38 103 VAL A N 1
ATOM 805 C CA . VAL A 1 103 ? -1.198 -1.189 -8.216 1.00 97.38 103 VAL A CA 1
ATOM 806 C C . VAL A 1 103 ? 0.034 -2.080 -8.388 1.00 97.38 103 VAL A C 1
ATOM 808 O O . VAL A 1 103 ? 0.874 -1.808 -9.248 1.00 97.38 103 VAL A O 1
ATOM 811 N N . SER A 1 104 ? 0.118 -3.184 -7.642 1.00 97.25 104 SER A N 1
ATOM 812 C CA . SER A 1 104 ? 1.197 -4.168 -7.783 1.00 97.25 104 SER A CA 1
ATOM 813 C C . SER A 1 104 ? 1.143 -4.884 -9.138 1.00 97.25 104 SER A C 1
ATOM 815 O O . SER A 1 104 ? 2.153 -4.960 -9.844 1.00 97.25 104 SER A O 1
ATOM 817 N N . ALA A 1 105 ? -0.038 -5.327 -9.581 1.00 97.06 105 ALA A N 1
ATOM 818 C CA . ALA A 1 105 ? -0.205 -5.914 -10.911 1.00 97.06 105 ALA A CA 1
ATOM 819 C C . ALA A 1 105 ? 0.213 -4.933 -12.022 1.00 97.06 105 ALA A C 1
ATOM 821 O O . ALA A 1 105 ? 0.976 -5.301 -12.921 1.00 97.06 105 ALA A O 1
ATOM 822 N N . GLN A 1 106 ? -0.207 -3.669 -11.916 1.00 96.00 106 GLN A N 1
ATOM 823 C CA . GLN A 1 106 ? 0.155 -2.616 -12.869 1.00 96.00 106 GLN A CA 1
ATOM 824 C C . GLN A 1 106 ? 1.664 -2.352 -12.907 1.00 96.00 106 GLN A C 1
ATOM 826 O O . GLN A 1 106 ? 2.232 -2.192 -13.991 1.00 96.00 106 GLN A O 1
ATOM 831 N N . ARG A 1 107 ? 2.349 -2.326 -11.754 1.00 95.06 107 ARG A N 1
ATOM 832 C CA . ARG A 1 107 ? 3.810 -2.165 -11.731 1.00 95.06 107 ARG A CA 1
ATOM 833 C C . ARG A 1 107 ? 4.508 -3.342 -12.399 1.00 95.06 107 ARG A C 1
ATOM 835 O O . ARG A 1 107 ? 5.431 -3.110 -13.178 1.00 95.06 107 ARG A O 1
ATOM 842 N N . LEU A 1 108 ? 4.104 -4.580 -12.113 1.00 94.94 108 LEU A N 1
ATOM 843 C CA . LEU A 1 108 ? 4.721 -5.760 -12.729 1.00 94.94 108 LEU A CA 1
ATOM 844 C C . LEU A 1 108 ? 4.535 -5.757 -14.247 1.00 94.94 108 LEU A C 1
ATOM 846 O O . LEU A 1 108 ? 5.486 -6.038 -14.974 1.00 94.94 108 LEU A O 1
ATOM 850 N N . GLU A 1 109 ? 3.344 -5.407 -14.734 1.00 94.38 109 GLU A N 1
ATOM 851 C CA . GLU A 1 109 ? 3.082 -5.245 -16.167 1.00 94.38 109 GLU A CA 1
ATOM 852 C C . GLU A 1 109 ? 3.989 -4.173 -16.782 1.00 94.38 109 GLU A C 1
ATOM 854 O O . GLU A 1 109 ? 4.701 -4.442 -17.754 1.00 94.38 109 GLU A O 1
ATOM 859 N N . HIS A 1 110 ? 4.036 -2.990 -16.167 1.00 91.06 110 HIS A N 1
ATOM 860 C CA . HIS A 1 110 ? 4.877 -1.886 -16.614 1.00 91.06 110 HIS A CA 1
ATOM 861 C C . HIS A 1 110 ? 6.360 -2.287 -16.687 1.00 91.06 110 HIS A C 1
ATOM 863 O O . HIS A 1 110 ? 6.998 -2.117 -17.725 1.00 91.06 110 HIS A O 1
ATOM 869 N N . LEU A 1 111 ? 6.907 -2.888 -15.625 1.00 91.25 111 LEU A N 1
ATOM 870 C CA . LEU A 1 111 ? 8.314 -3.300 -15.575 1.00 91.25 111 LEU A CA 1
ATOM 871 C C . LEU A 1 111 ? 8.651 -4.426 -16.564 1.00 91.25 111 LEU A C 1
ATOM 873 O O . LEU A 1 111 ? 9.754 -4.448 -17.112 1.00 91.25 111 LEU A O 1
ATOM 877 N N . ARG A 1 112 ? 7.718 -5.350 -16.827 1.00 88.94 112 ARG A N 1
ATOM 878 C CA . ARG A 1 112 ? 7.896 -6.394 -17.852 1.00 88.94 112 ARG A CA 1
ATOM 879 C C . ARG A 1 112 ? 7.933 -5.806 -19.262 1.00 88.94 112 ARG A C 1
ATOM 881 O O . ARG A 1 112 ? 8.691 -6.310 -20.092 1.00 88.94 112 ARG A O 1
ATOM 888 N N . GLY A 1 113 ? 7.146 -4.755 -19.507 1.00 84.88 113 GLY A N 1
ATOM 889 C CA . GLY A 1 113 ? 7.057 -4.048 -20.787 1.00 84.88 113 GLY A CA 1
ATOM 890 C C . GLY A 1 113 ? 8.275 -3.184 -21.136 1.00 84.88 113 GLY A C 1
ATOM 891 O O . GLY A 1 113 ? 8.483 -2.873 -22.307 1.00 84.88 113 GLY A O 1
ATOM 892 N N . HIS A 1 114 ? 9.115 -2.828 -20.160 1.00 73.31 114 HIS A N 1
ATOM 893 C CA . HIS A 1 114 ? 10.372 -2.123 -20.416 1.00 73.31 114 HIS A CA 1
ATOM 894 C C . HIS A 1 114 ? 11.448 -3.083 -20.979 1.00 73.31 114 HIS A C 1
ATOM 896 O O . HIS A 1 114 ? 12.115 -3.801 -20.228 1.00 73.31 114 HIS A O 1
ATOM 902 N N . ASP A 1 115 ? 11.654 -3.081 -22.307 1.00 58.62 115 ASP A N 1
ATOM 903 C CA . ASP A 1 115 ? 12.868 -3.628 -22.945 1.00 58.62 115 ASP A CA 1
ATOM 904 C C . ASP A 1 115 ? 14.016 -2.609 -22.806 1.00 58.62 115 ASP A C 1
ATOM 906 O O . ASP A 1 115 ? 13.886 -1.437 -23.164 1.00 58.62 115 ASP A O 1
ATOM 910 N N . ARG A 1 116 ? 15.179 -3.052 -22.313 1.00 56.06 116 ARG A N 1
ATOM 911 C CA . ARG A 1 116 ? 16.387 -2.219 -22.134 1.00 56.06 116 ARG A CA 1
ATOM 912 C C . ARG A 1 116 ? 17.014 -1.754 -23.452 1.00 56.06 116 ARG A C 1
ATOM 914 O O . ARG A 1 116 ? 18.000 -1.021 -23.433 1.00 56.06 116 ARG A O 1
ATOM 921 N N . ARG A 1 117 ? 16.484 -2.173 -24.601 1.00 49.62 117 ARG A N 1
ATOM 922 C CA . ARG A 1 117 ? 17.047 -1.869 -25.925 1.00 49.62 117 ARG A CA 1
ATOM 923 C C . ARG A 1 117 ? 16.773 -0.448 -26.432 1.00 49.62 117 ARG A C 1
ATOM 925 O O . ARG A 1 117 ? 17.181 -0.142 -27.549 1.00 49.62 117 ARG A O 1
ATOM 932 N N . GLY A 1 118 ? 16.117 0.406 -25.644 1.00 43.12 118 GLY A N 1
ATOM 933 C CA . GLY A 1 118 ? 15.712 1.738 -26.098 1.00 43.12 118 GLY A CA 1
ATOM 934 C C . GLY A 1 118 ? 15.585 2.828 -25.035 1.00 43.12 118 GLY A C 1
ATOM 935 O O . GLY A 1 118 ? 14.920 3.816 -25.319 1.00 43.12 118 GLY A O 1
ATOM 936 N N . ASP A 1 119 ? 16.195 2.695 -23.853 1.00 43.78 119 ASP A N 1
ATOM 937 C CA . ASP A 1 119 ? 16.273 3.815 -22.900 1.00 43.78 119 ASP A CA 1
ATOM 938 C C . ASP A 1 119 ? 17.663 4.482 -22.962 1.00 43.78 119 ASP A C 1
ATOM 940 O O . ASP A 1 119 ? 18.615 3.958 -22.372 1.00 43.78 119 ASP A O 1
ATOM 944 N N . PRO A 1 120 ? 17.828 5.604 -23.692 1.00 42.66 120 PRO A N 1
ATOM 945 C CA . PRO A 1 120 ? 19.090 6.338 -23.741 1.00 42.66 120 PRO A CA 1
ATOM 946 C C . PRO A 1 120 ? 19.441 7.042 -22.417 1.00 42.66 120 PRO A C 1
ATOM 948 O O . PRO A 1 120 ? 20.585 7.466 -22.263 1.00 42.66 120 PRO A O 1
ATOM 951 N N . GLU A 1 121 ? 18.507 7.165 -21.466 1.00 41.22 121 GLU A N 1
ATOM 952 C CA . GLU A 1 121 ? 18.683 7.972 -20.249 1.00 41.22 121 GLU A CA 1
ATOM 953 C C . GLU A 1 121 ? 19.046 7.154 -18.998 1.00 41.22 121 GLU A C 1
ATOM 955 O O . GLU A 1 121 ? 19.544 7.723 -18.028 1.00 41.22 121 GLU A O 1
ATOM 960 N N . GLY A 1 122 ? 18.906 5.823 -19.009 1.00 39.84 122 GLY A N 1
ATOM 961 C CA . GLY A 1 122 ? 19.521 4.944 -18.004 1.00 39.84 122 GLY A CA 1
ATOM 962 C C . GLY A 1 122 ? 19.203 5.320 -16.551 1.00 39.84 122 GLY A C 1
ATOM 963 O O . GLY A 1 122 ? 20.067 5.196 -15.680 1.00 39.84 122 GLY A O 1
ATOM 964 N N . TRP A 1 123 ? 17.973 5.758 -16.281 1.00 41.09 123 TRP A N 1
ATOM 965 C CA . TRP A 1 123 ? 17.561 6.355 -15.005 1.00 41.09 123 TRP A CA 1
ATOM 966 C C . TRP A 1 123 ? 17.852 5.482 -13.771 1.00 41.09 123 TRP A C 1
ATOM 968 O O . TRP A 1 123 ? 18.145 5.994 -12.693 1.00 41.09 123 TRP A O 1
ATOM 978 N N . LEU A 1 124 ? 17.827 4.153 -13.923 1.00 41.22 124 LEU A N 1
ATOM 979 C CA . LEU A 1 124 ? 18.077 3.204 -12.829 1.00 41.22 124 LEU A CA 1
ATOM 980 C C . LEU A 1 124 ? 19.563 2.894 -12.573 1.00 41.22 124 LEU A C 1
ATOM 982 O O . LEU A 1 124 ? 19.885 2.282 -11.558 1.00 41.22 124 LEU A O 1
ATOM 986 N N . VAL A 1 125 ? 20.480 3.289 -13.462 1.00 41.12 125 VAL A N 1
ATOM 987 C CA . VAL A 1 125 ? 21.906 2.903 -13.381 1.00 41.12 125 VAL A CA 1
ATOM 988 C C . VAL A 1 125 ? 22.839 4.103 -13.190 1.00 41.12 125 VAL A C 1
ATOM 990 O O . VAL A 1 125 ? 23.957 3.936 -12.702 1.00 41.12 125 VAL A O 1
ATOM 993 N N . THR A 1 126 ? 22.404 5.328 -13.487 1.00 34.38 126 THR A N 1
ATOM 994 C CA . THR A 1 126 ? 23.287 6.504 -13.494 1.00 34.38 126 THR A CA 1
ATOM 995 C C . THR A 1 126 ? 22.855 7.594 -12.516 1.00 34.38 126 THR A C 1
ATOM 997 O O . THR A 1 126 ? 22.585 8.723 -12.907 1.00 34.38 126 THR A O 1
ATOM 1000 N N . ARG A 1 127 ? 22.912 7.314 -11.206 1.00 32.28 127 ARG A N 1
ATOM 1001 C CA . ARG A 1 127 ? 23.429 8.284 -10.215 1.00 32.28 127 ARG A CA 1
ATOM 1002 C C . ARG A 1 127 ? 23.719 7.601 -8.882 1.00 32.28 127 ARG A C 1
ATOM 1004 O O . ARG A 1 127 ? 22.850 7.021 -8.243 1.00 32.28 127 ARG A O 1
ATOM 1011 N N . GLY A 1 128 ? 24.992 7.646 -8.491 1.00 31.31 128 GLY A N 1
ATOM 1012 C CA . GLY A 1 128 ? 25.488 7.075 -7.245 1.00 31.31 128 GLY A CA 1
ATOM 1013 C C . GLY A 1 128 ? 24.786 7.640 -6.007 1.00 31.31 128 GLY A C 1
ATOM 1014 O O . GLY A 1 128 ? 24.272 8.752 -6.035 1.00 31.31 128 GLY A O 1
ATOM 1015 N N . ARG A 1 129 ? 24.789 6.830 -4.937 1.00 36.41 129 ARG A N 1
ATOM 1016 C CA . ARG A 1 129 ? 24.425 7.145 -3.541 1.00 36.41 129 ARG A CA 1
ATOM 1017 C C . ARG A 1 129 ? 23.857 8.560 -3.328 1.00 36.41 129 ARG A C 1
ATOM 1019 O O . ARG A 1 129 ? 24.619 9.503 -3.141 1.00 36.41 129 ARG A O 1
ATOM 1026 N N . GLY A 1 130 ? 22.528 8.664 -3.245 1.00 35.84 130 GLY A N 1
ATOM 1027 C CA . GLY A 1 130 ? 21.875 9.767 -2.529 1.00 35.84 130 GLY A CA 1
ATOM 1028 C C . GLY A 1 130 ? 21.109 10.813 -3.341 1.00 35.84 130 GLY A C 1
ATOM 1029 O O . GLY A 1 130 ? 20.927 11.910 -2.829 1.00 35.84 130 GLY A O 1
ATOM 1030 N N . ALA A 1 131 ? 20.620 10.517 -4.547 1.00 31.50 131 ALA A N 1
ATOM 1031 C CA . ALA A 1 131 ? 19.748 11.446 -5.273 1.00 31.50 131 ALA A CA 1
ATOM 1032 C C . ALA A 1 131 ? 18.426 10.778 -5.674 1.00 31.50 131 ALA A C 1
ATOM 1034 O O . ALA A 1 131 ? 18.351 10.092 -6.688 1.00 31.50 131 ALA A O 1
ATOM 1035 N N . VAL A 1 132 ? 17.382 11.011 -4.875 1.00 36.91 132 VAL A N 1
ATOM 1036 C CA . VAL A 1 132 ? 16.001 10.987 -5.375 1.00 36.91 132 VAL A CA 1
ATOM 1037 C C . VAL A 1 132 ? 15.869 12.236 -6.261 1.00 36.91 132 VAL A C 1
ATOM 1039 O O . VAL A 1 132 ? 16.317 13.308 -5.838 1.00 36.91 132 VAL A O 1
ATOM 1042 N N . PRO A 1 133 ? 15.363 12.144 -7.496 1.00 32.47 133 PRO A N 1
ATOM 1043 C CA . PRO A 1 133 ? 15.286 13.301 -8.376 1.00 32.47 133 PRO A CA 1
ATOM 1044 C C . PRO A 1 133 ? 14.306 14.333 -7.814 1.00 32.47 133 PRO A C 1
ATOM 1046 O O . PRO A 1 133 ? 13.358 13.962 -7.118 1.00 32.47 133 PRO A O 1
ATOM 1049 N N . PRO A 1 134 ? 14.505 15.628 -8.116 1.00 30.75 134 PRO A N 1
ATOM 1050 C CA . PRO A 1 134 ? 13.518 16.627 -7.773 1.00 30.75 134 PRO A CA 1
ATOM 1051 C C . PRO A 1 134 ? 12.250 16.313 -8.566 1.00 30.75 134 PRO A C 1
ATOM 1053 O O . PRO A 1 134 ? 12.228 16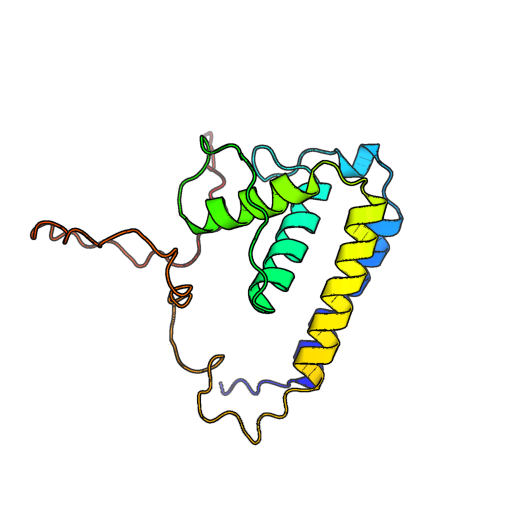.391 -9.794 1.00 30.75 134 PRO A O 1
ATOM 1056 N N . VAL A 1 135 ? 11.199 15.956 -7.831 1.00 34.47 135 VAL A N 1
ATOM 1057 C CA . VAL A 1 135 ? 9.808 16.098 -8.259 1.00 34.47 135 VAL A CA 1
ATOM 1058 C C . VAL A 1 135 ? 9.716 17.483 -8.890 1.00 34.47 135 VAL A C 1
ATOM 1060 O O . VAL A 1 135 ? 10.152 18.470 -8.286 1.00 34.47 135 VAL A O 1
ATOM 1063 N N . HIS A 1 136 ? 9.255 17.564 -10.135 1.00 28.30 136 HIS A N 1
ATOM 1064 C CA . HIS A 1 136 ? 9.025 18.853 -10.761 1.00 28.30 136 HIS A CA 1
ATOM 1065 C C . HIS A 1 136 ? 8.043 19.628 -9.889 1.00 28.30 136 HIS A C 1
ATOM 1067 O O . HIS A 1 136 ? 6.862 19.321 -9.848 1.00 28.30 136 HIS A O 1
ATOM 1073 N N . ALA A 1 137 ? 8.612 20.590 -9.166 1.00 31.77 137 ALA A N 1
ATOM 1074 C CA . ALA A 1 137 ? 8.017 21.812 -8.679 1.00 31.77 137 ALA A CA 1
ATOM 1075 C C . ALA A 1 137 ? 6.528 21.709 -8.318 1.00 31.77 137 ALA A C 1
ATOM 1077 O O . ALA A 1 137 ? 5.660 21.882 -9.171 1.00 31.77 137 ALA A O 1
ATOM 1078 N N . CYS A 1 138 ? 6.244 21.641 -7.014 1.00 27.44 138 CYS A N 1
ATOM 1079 C CA . CYS A 1 138 ? 5.129 22.413 -6.478 1.00 27.44 138 CYS A CA 1
ATOM 1080 C C . CYS A 1 138 ? 5.251 23.834 -7.048 1.00 27.44 138 CYS A C 1
ATOM 1082 O O . CYS A 1 138 ? 6.171 24.584 -6.701 1.00 27.44 138 CYS A O 1
ATOM 1084 N N . ALA A 1 139 ? 4.390 24.174 -8.003 1.00 26.75 139 ALA A N 1
ATOM 1085 C CA . ALA A 1 139 ? 4.372 25.483 -8.622 1.00 26.75 139 ALA A CA 1
ATOM 1086 C C . ALA A 1 139 ? 4.068 26.526 -7.535 1.00 26.75 139 ALA A C 1
ATOM 1088 O O . ALA A 1 139 ? 2.950 26.593 -7.037 1.00 26.75 139 ALA A O 1
ATOM 1089 N N . GLY A 1 140 ? 5.067 27.325 -7.141 1.00 27.16 140 GLY A N 1
ATOM 1090 C CA . GLY A 1 140 ? 4.835 28.509 -6.306 1.00 27.16 140 GLY A CA 1
ATOM 1091 C C . GLY A 1 140 ? 5.954 28.938 -5.359 1.00 27.16 140 GLY A C 1
ATOM 1092 O O . GLY A 1 140 ? 6.019 30.121 -5.029 1.00 27.16 140 GLY A O 1
ATOM 1093 N N . LEU A 1 141 ? 6.873 28.060 -4.944 1.00 26.69 141 LEU A N 1
ATOM 1094 C CA . LEU A 1 141 ? 7.897 28.453 -3.965 1.00 26.69 141 LEU A CA 1
ATOM 1095 C C . LEU A 1 141 ? 9.202 28.899 -4.646 1.00 26.69 141 LEU A C 1
ATOM 1097 O O . LEU A 1 141 ? 10.004 28.088 -5.107 1.00 26.69 141 LEU A O 1
ATOM 1101 N N . ARG A 1 142 ? 9.436 30.218 -4.705 1.00 24.83 142 ARG A N 1
ATOM 1102 C CA . ARG A 1 142 ? 10.752 30.780 -5.054 1.00 24.83 142 ARG A CA 1
ATOM 1103 C C . ARG A 1 142 ? 11.774 30.388 -3.983 1.00 24.83 142 ARG A C 1
ATOM 1105 O O . ARG A 1 142 ? 11.610 30.730 -2.816 1.00 24.83 142 ARG A O 1
ATOM 1112 N N . LEU A 1 143 ? 12.857 29.735 -4.405 1.00 26.33 143 LEU A N 1
ATOM 1113 C CA . LEU A 1 143 ? 14.032 29.468 -3.577 1.00 26.33 143 LEU A CA 1
ATOM 1114 C C . LEU A 1 143 ? 14.675 30.808 -3.169 1.00 26.33 143 LEU A C 1
ATOM 1116 O O . LEU A 1 143 ? 15.255 31.503 -4.005 1.00 26.33 143 LEU A O 1
ATOM 1120 N N . VAL A 1 144 ? 14.582 31.186 -1.894 1.00 30.72 144 VAL A N 1
ATOM 1121 C CA . VAL A 1 144 ? 15.458 32.221 -1.329 1.00 30.72 144 VAL A CA 1
ATOM 1122 C C . VAL A 1 144 ? 16.787 31.539 -1.009 1.00 30.72 144 VAL A C 1
ATOM 1124 O O . VAL A 1 144 ? 16.824 30.553 -0.278 1.00 30.72 144 VAL A O 1
ATOM 1127 N N . ALA A 1 145 ? 17.871 32.017 -1.620 1.00 28.88 145 ALA A N 1
ATOM 1128 C CA . ALA A 1 145 ? 19.205 31.449 -1.460 1.00 28.88 145 ALA A CA 1
ATOM 1129 C C . ALA A 1 145 ? 19.648 31.434 0.016 1.00 28.88 145 ALA A C 1
ATOM 1131 O O . ALA A 1 145 ? 19.475 32.418 0.735 1.00 28.88 145 ALA A O 1
ATOM 1132 N N . ALA A 1 146 ? 20.258 30.327 0.447 1.00 30.20 146 ALA A N 1
ATOM 1133 C CA . ALA A 1 146 ? 20.834 30.198 1.781 1.00 30.20 146 ALA A CA 1
ATOM 1134 C C . ALA A 1 146 ? 22.001 31.192 1.985 1.00 30.20 146 ALA A C 1
ATOM 1136 O O . ALA A 1 146 ? 22.823 31.356 1.074 1.00 30.20 146 ALA A O 1
ATOM 1137 N N . PRO A 1 147 ? 22.130 31.837 3.162 1.00 27.50 147 PRO A N 1
ATOM 1138 C CA . PRO A 1 147 ? 23.309 32.630 3.475 1.00 27.50 147 PRO A CA 1
ATOM 1139 C C . PRO A 1 147 ? 24.547 31.728 3.550 1.00 27.50 147 PRO A C 1
ATOM 1141 O O . PRO A 1 147 ? 24.526 30.628 4.103 1.00 27.50 147 PRO A O 1
ATOM 1144 N N . ARG A 1 148 ? 25.643 32.205 2.956 1.00 29.97 148 ARG A N 1
ATOM 1145 C CA . ARG A 1 148 ? 26.937 31.522 2.955 1.00 29.97 148 ARG A CA 1
ATOM 1146 C C . ARG A 1 148 ? 27.533 31.508 4.360 1.00 29.97 148 ARG A C 1
ATOM 1148 O O . ARG A 1 148 ? 27.730 32.566 4.945 1.00 29.97 148 ARG A O 1
ATOM 1155 N N . GLY A 1 149 ? 27.938 30.320 4.804 1.00 36.22 149 GLY A N 1
ATOM 1156 C CA . GLY A 1 149 ? 28.953 30.154 5.841 1.00 36.22 149 GLY A CA 1
ATOM 1157 C C . GLY A 1 149 ? 28.528 29.277 7.006 1.00 36.22 149 GLY A C 1
ATOM 1158 O O . GLY A 1 149 ? 28.214 29.805 8.058 1.00 36.22 149 GLY A O 1
ATOM 1159 N N . LEU A 1 150 ? 28.622 27.955 6.845 1.00 29.45 150 LEU A N 1
ATOM 1160 C CA . LEU A 1 150 ? 28.951 27.028 7.931 1.00 29.45 150 LEU A CA 1
ATOM 1161 C C . LEU A 1 150 ? 29.743 25.857 7.333 1.00 29.45 150 LEU A C 1
ATOM 1163 O O . LEU A 1 150 ? 29.189 24.955 6.711 1.00 29.45 150 LEU A O 1
ATOM 1167 N N . SER A 1 151 ? 31.066 25.912 7.492 1.00 33.25 151 SER A N 1
ATOM 1168 C CA . SER A 1 151 ? 31.947 24.760 7.314 1.00 33.25 151 SER A CA 1
ATOM 1169 C C . SER A 1 151 ? 31.756 23.829 8.507 1.00 33.25 151 SER A C 1
ATOM 1171 O O . SER A 1 151 ? 32.010 24.221 9.642 1.00 33.25 151 SER A O 1
ATOM 1173 N N . GLY A 1 152 ? 31.325 22.598 8.253 1.00 26.56 152 GLY A N 1
ATOM 1174 C CA . GLY A 1 152 ? 31.232 21.545 9.255 1.00 26.56 152 GLY A CA 1
ATOM 1175 C C . GLY A 1 152 ? 31.148 20.200 8.552 1.00 26.56 152 GLY A C 1
ATOM 1176 O O . GLY A 1 152 ? 30.226 19.945 7.784 1.00 26.56 152 GLY A O 1
ATOM 1177 N N . THR A 1 153 ? 32.153 19.360 8.762 1.00 38.41 153 THR A N 1
ATOM 1178 C CA . THR A 1 153 ? 32.230 17.997 8.239 1.00 38.41 153 THR A CA 1
ATOM 1179 C C . THR A 1 153 ? 31.122 17.147 8.857 1.00 38.41 153 THR A C 1
ATOM 1181 O O . THR A 1 153 ? 31.203 16.798 10.033 1.00 38.41 153 THR A O 1
ATOM 1184 N N . ALA A 1 154 ? 30.104 16.798 8.074 1.00 29.02 154 ALA A N 1
ATOM 1185 C CA . ALA A 1 154 ? 29.093 15.816 8.442 1.00 29.02 154 ALA A CA 1
ATOM 1186 C C . ALA A 1 154 ? 29.092 14.695 7.397 1.00 29.02 154 ALA A C 1
ATOM 1188 O O . ALA A 1 154 ? 29.004 14.953 6.195 1.00 29.02 154 ALA A O 1
ATOM 1189 N N . GLY A 1 155 ? 29.252 13.455 7.865 1.00 26.69 155 GLY A N 1
ATOM 1190 C CA . GLY A 1 155 ? 29.151 12.256 7.039 1.00 26.69 155 GLY A CA 1
ATOM 1191 C C . GLY A 1 155 ? 27.827 12.201 6.275 1.00 26.69 155 GLY A C 1
ATOM 1192 O O . GLY A 1 155 ? 26.813 12.735 6.720 1.00 26.69 155 GLY A O 1
ATOM 1193 N N . SER A 1 156 ? 27.862 11.571 5.101 1.00 26.62 156 SER A N 1
ATOM 1194 C CA . SER A 1 156 ? 26.725 11.436 4.189 1.00 26.62 156 SER A CA 1
ATOM 1195 C C . SER A 1 156 ? 25.437 10.997 4.903 1.00 26.62 156 SER A C 1
ATOM 1197 O O . SER A 1 156 ? 25.443 9.948 5.550 1.00 26.62 156 SER A O 1
ATOM 1199 N N . PRO A 1 157 ? 24.307 11.708 4.728 1.00 31.45 157 PRO A N 1
ATOM 1200 C CA . PRO A 1 157 ? 23.008 11.253 5.197 1.00 31.45 157 PRO A CA 1
ATOM 1201 C C . PRO A 1 157 ? 22.451 10.262 4.169 1.00 31.45 157 PRO A C 1
ATOM 1203 O O . PRO A 1 157 ? 21.623 10.595 3.326 1.00 31.45 157 PRO A O 1
ATOM 1206 N N . ALA A 1 158 ? 22.966 9.036 4.181 1.00 29.69 158 ALA A N 1
ATOM 1207 C CA . ALA A 1 158 ? 22.364 7.947 3.430 1.00 29.69 158 ALA A CA 1
ATOM 1208 C C . ALA A 1 158 ? 21.260 7.300 4.285 1.00 29.69 158 ALA A C 1
ATOM 1210 O O . ALA A 1 158 ? 21.554 6.623 5.264 1.00 29.69 158 ALA A O 1
ATOM 1211 N N . LEU A 1 159 ? 20.002 7.504 3.876 1.00 32.72 159 LEU A N 1
ATOM 1212 C CA . LEU A 1 159 ? 18.886 6.555 4.022 1.00 32.72 159 LEU A CA 1
ATOM 1213 C C . LEU A 1 159 ? 18.644 6.006 5.445 1.00 32.72 159 LEU A C 1
ATOM 1215 O O . LEU A 1 159 ? 18.655 4.797 5.663 1.00 32.72 159 LEU A O 1
ATOM 1219 N N . ASN A 1 160 ? 18.361 6.870 6.417 1.00 28.41 160 ASN A N 1
ATOM 1220 C CA . ASN A 1 160 ? 17.813 6.463 7.714 1.00 28.41 160 ASN A CA 1
ATOM 1221 C C . ASN A 1 160 ? 16.289 6.663 7.739 1.00 28.41 160 ASN A C 1
ATOM 1223 O O . ASN A 1 160 ? 15.767 7.605 8.324 1.00 28.41 160 ASN A O 1
ATOM 1227 N N . TRP A 1 161 ? 15.577 5.738 7.096 1.00 43.56 161 TRP A N 1
ATOM 1228 C CA . TRP A 1 161 ? 14.111 5.714 6.996 1.00 43.56 161 TRP A CA 1
ATOM 1229 C C . TRP A 1 161 ? 13.398 5.427 8.330 1.00 43.56 161 TRP A C 1
ATOM 1231 O O . TRP A 1 161 ? 12.206 5.668 8.458 1.00 43.56 161 TRP A O 1
ATOM 1241 N N . TRP A 1 162 ? 14.136 4.942 9.334 1.00 32.44 162 TRP A N 1
ATOM 1242 C CA . TRP A 1 162 ? 13.618 4.554 10.644 1.00 32.44 162 TRP A CA 1
ATOM 1243 C C . TRP A 1 162 ? 14.719 4.827 11.674 1.00 32.44 162 TRP A C 1
ATOM 1245 O O . TRP A 1 162 ? 15.696 4.084 11.756 1.00 32.44 162 TRP A O 1
ATOM 1255 N N . SER A 1 163 ? 14.612 5.907 12.450 1.00 28.94 163 SER A N 1
ATOM 1256 C CA . SER A 1 163 ? 15.423 6.039 13.664 1.00 28.94 163 SER A CA 1
ATOM 1257 C C . SER A 1 163 ? 14.619 5.458 14.817 1.00 28.94 163 SER A C 1
ATOM 1259 O O . SER A 1 163 ? 13.815 6.154 15.433 1.00 28.94 163 SER A O 1
ATOM 1261 N N . THR A 1 164 ? 14.816 4.171 15.096 1.00 32.31 164 THR A N 1
ATOM 1262 C CA . THR A 1 164 ? 14.519 3.646 16.427 1.00 32.31 164 THR A CA 1
ATOM 1263 C C . THR A 1 164 ? 15.578 4.223 17.358 1.00 32.31 164 THR A C 1
ATOM 1265 O O . THR A 1 164 ? 16.751 3.846 17.262 1.00 32.31 164 THR A O 1
ATOM 1268 N N . SER A 1 165 ? 15.199 5.145 18.240 1.00 31.22 165 SER A N 1
ATOM 1269 C CA . SER A 1 165 ? 16.029 5.487 19.391 1.00 31.22 165 SER A CA 1
ATOM 1270 C C . SER A 1 165 ? 16.284 4.197 20.168 1.00 31.22 165 SER A C 1
ATOM 1272 O O . SER A 1 165 ? 15.373 3.620 20.758 1.00 31.22 165 SER A O 1
ATOM 1274 N N . ARG A 1 166 ? 17.519 3.693 20.112 1.00 33.88 166 ARG A N 1
ATOM 1275 C CA . ARG A 1 166 ? 17.974 2.681 21.059 1.00 33.88 166 ARG A CA 1
ATOM 1276 C C . ARG A 1 166 ? 18.120 3.383 22.402 1.00 33.88 166 ARG A C 1
ATOM 1278 O O . ARG A 1 166 ? 19.154 3.997 22.649 1.00 33.88 166 ARG A O 1
ATOM 1285 N N . ASP A 1 167 ? 17.113 3.265 23.256 1.00 36.00 167 ASP A N 1
ATOM 1286 C CA . ASP A 1 167 ? 17.338 3.381 24.693 1.00 36.00 167 ASP A CA 1
ATOM 1287 C C . ASP A 1 167 ? 18.155 2.159 25.120 1.00 36.00 167 ASP A C 1
ATOM 1289 O O . ASP A 1 167 ? 17.649 1.062 25.355 1.00 36.00 167 ASP A O 1
ATOM 1293 N N . GLY A 1 168 ? 19.474 2.339 25.119 1.00 30.34 168 GLY A N 1
ATOM 1294 C CA . GLY A 1 168 ? 20.423 1.424 25.728 1.00 30.34 168 GLY A CA 1
ATOM 1295 C C . GLY A 1 168 ? 20.502 1.716 27.217 1.00 30.34 168 GLY A C 1
ATOM 1296 O O . GLY A 1 168 ? 21.335 2.507 27.645 1.00 30.34 168 GLY A O 1
ATOM 1297 N N . GLY A 1 169 ? 19.636 1.076 27.999 1.00 31.25 169 GLY A N 1
ATOM 1298 C CA . GLY A 1 169 ? 19.816 0.972 29.440 1.00 31.25 169 GLY A CA 1
ATOM 1299 C C . GLY A 1 169 ? 20.887 -0.066 29.774 1.00 31.25 169 GLY A C 1
ATOM 1300 O O . GLY A 1 169 ? 20.669 -1.262 29.569 1.00 31.25 169 GLY A O 1
ATOM 1301 N N . ARG A 1 170 ? 22.019 0.390 30.316 1.00 32.06 170 ARG A N 1
ATOM 1302 C CA . ARG A 1 170 ? 22.711 -0.262 31.435 1.00 32.06 170 ARG A CA 1
ATOM 1303 C C . ARG A 1 170 ? 23.642 0.708 32.142 1.00 32.06 170 ARG A C 1
ATOM 1305 O O . ARG A 1 170 ? 24.339 1.459 31.430 1.00 32.06 170 ARG A O 1
#

pLDDT: mean 72.8, std 28.35, range [24.83, 98.69]

Sequence (170 aa):
MNIELDRDHILGGLAEIWTEWSDWAEGLTEGDWATPSRCPGWTVQDNLAHIIGTERMLRGETAPDVEFPTDHLKNAIASGNEQWVESMRSMSGAEVLADFRTVSAQRLEHLRGHDRRGDPEGWLVTRGRGAVPPVHACAGLRLVAAPRGLSGTAGSPALNWWSTSRDGGR

Radius of gyration: 19.35 Å; chains: 1; bounding box: 44×46×58 Å